Protein AF-A0A1S9RZU8-F1 (afdb_monomer)

Mean predicted aligned error: 6.25 Å

Solvent-accessible surface area (backbone atoms only — not comparable to full-atom values): 5320 Å² total; per-residue (Å²): 121,48,61,43,61,80,78,48,71,57,61,61,90,96,45,73,63,87,79,88,82,87,80,94,71,89,51,57,92,50,75,49,77,45,54,34,29,51,93,91,35,83,42,81,46,73,49,71,28,76,93,72,48,54,72,67,61,55,50,50,54,51,50,51,51,50,51,52,50,29,58,76,70,66,55,75,90,68,95,75,134

pLDDT: mean 85.95, std 11.9, range [41.19, 97.62]

Structure (mmCIF, N/CA/C/O backbone):
data_AF-A0A1S9RZU8-F1
#
_entry.id   AF-A0A1S9RZU8-F1
#
loop_
_atom_site.group_PDB
_atom_site.id
_atom_site.type_symbol
_atom_site.label_atom_id
_atom_site.label_alt_id
_atom_site.label_comp_id
_atom_site.label_asym_id
_atom_site.label_entity_id
_atom_site.label_seq_id
_atom_site.pdbx_PDB_ins_co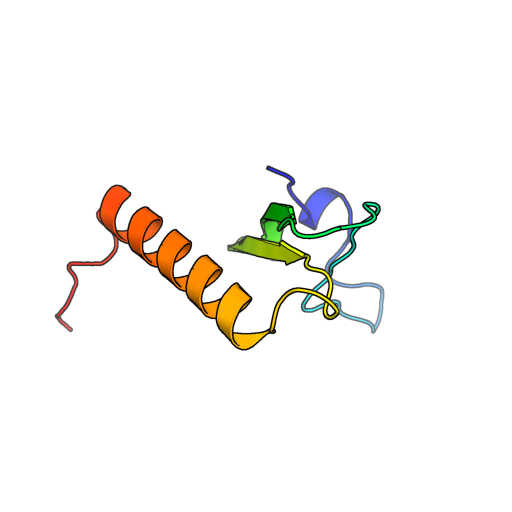de
_atom_site.Cartn_x
_atom_site.Cartn_y
_atom_site.Cartn_z
_atom_site.occupancy
_atom_site.B_iso_or_equiv
_atom_site.auth_seq_id
_atom_site.auth_comp_id
_atom_site.auth_asym_id
_atom_site.auth_atom_id
_atom_site.pdbx_PDB_model_num
ATOM 1 N N . MET A 1 1 ? -11.153 6.514 -2.017 1.00 59.59 1 MET A N 1
ATOM 2 C CA . MET A 1 1 ? -11.338 5.644 -0.839 1.00 59.59 1 MET A CA 1
ATOM 3 C C . MET A 1 1 ? -12.234 4.476 -1.191 1.00 59.59 1 MET A C 1
ATOM 5 O O . MET A 1 1 ? -13.430 4.669 -1.396 1.00 59.59 1 MET A O 1
ATOM 9 N N . GLY A 1 2 ? -11.649 3.286 -1.308 1.00 74.31 2 GLY A N 1
ATOM 10 C CA . GLY A 1 2 ? -12.395 2.038 -1.471 1.00 74.31 2 GLY A CA 1
ATOM 11 C C . GLY A 1 2 ? -12.580 1.339 -0.125 1.00 74.31 2 GLY A C 1
ATOM 12 O O . GLY A 1 2 ? -11.673 1.342 0.694 1.00 74.31 2 GLY A O 1
ATOM 13 N N . VAL A 1 3 ? -13.743 0.735 0.115 1.00 83.12 3 VAL A N 1
ATOM 14 C CA . VAL A 1 3 ? -13.927 -0.197 1.242 1.00 83.12 3 VAL A CA 1
ATOM 15 C C . VAL A 1 3 ? -13.704 -1.596 0.686 1.00 83.12 3 VAL A C 1
ATOM 17 O O . VAL A 1 3 ? -14.639 -2.191 0.140 1.00 83.12 3 VAL A O 1
ATOM 20 N N . LEU A 1 4 ? -12.469 -2.097 0.745 1.00 85.75 4 LEU A N 1
ATOM 21 C CA . LEU A 1 4 ? -12.099 -3.338 0.062 1.00 85.75 4 LEU A CA 1
ATOM 22 C C . LEU A 1 4 ? -12.840 -4.546 0.647 1.00 85.75 4 LEU A C 1
ATOM 24 O O . LEU A 1 4 ? -13.205 -5.451 -0.105 1.00 85.75 4 LEU A O 1
ATOM 28 N N . ASP A 1 5 ? -13.203 -4.491 1.934 1.00 84.00 5 ASP A N 1
ATOM 29 C CA . ASP A 1 5 ? -14.055 -5.473 2.621 1.00 84.00 5 ASP A CA 1
ATOM 30 C C . ASP A 1 5 ? -15.409 -5.716 1.909 1.00 84.00 5 ASP A C 1
ATOM 32 O O . ASP A 1 5 ? -16.028 -6.771 2.072 1.00 84.00 5 ASP A O 1
ATOM 36 N N . LYS A 1 6 ? -15.906 -4.737 1.131 1.00 84.94 6 LYS A N 1
ATOM 37 C CA . LYS A 1 6 ? -17.162 -4.847 0.360 1.00 84.94 6 LYS A CA 1
ATOM 38 C C . LYS A 1 6 ? -16.969 -5.426 -1.041 1.00 84.94 6 LYS A C 1
ATOM 40 O O . LYS A 1 6 ? -17.951 -5.838 -1.655 1.00 84.94 6 LYS A O 1
ATOM 45 N N . VAL A 1 7 ? -15.739 -5.436 -1.546 1.00 86.56 7 VAL A N 1
ATOM 46 C CA . VAL A 1 7 ? -15.393 -5.919 -2.890 1.00 86.56 7 VAL A CA 1
ATOM 47 C C . VAL A 1 7 ? -14.879 -7.356 -2.816 1.00 86.56 7 VAL A C 1
ATOM 49 O O . VAL A 1 7 ? -15.297 -8.206 -3.601 1.00 86.56 7 VAL A O 1
ATOM 52 N N . ILE A 1 8 ? -14.017 -7.645 -1.838 1.00 87.44 8 ILE A N 1
ATOM 53 C CA . ILE A 1 8 ? -13.382 -8.950 -1.635 1.00 87.44 8 ILE A CA 1
ATOM 54 C C . ILE A 1 8 ? -13.617 -9.391 -0.187 1.00 87.44 8 ILE A C 1
ATOM 56 O O . ILE A 1 8 ? -13.448 -8.612 0.748 1.00 87.44 8 ILE A O 1
ATOM 60 N N . ARG A 1 9 ? -13.999 -10.657 0.028 1.00 87.81 9 ARG A N 1
ATOM 61 C CA . ARG A 1 9 ? -14.165 -11.208 1.384 1.00 87.81 9 ARG A CA 1
ATOM 62 C C . ARG A 1 9 ? -12.815 -11.633 1.959 1.00 87.81 9 ARG A C 1
ATOM 64 O O . ARG A 1 9 ? -11.991 -12.211 1.261 1.00 87.81 9 ARG A O 1
ATOM 71 N N . HIS A 1 10 ? -12.638 -11.486 3.270 1.00 90.00 10 HIS A N 1
ATOM 72 C CA . HIS A 1 10 ? -11.415 -11.937 3.951 1.00 90.00 10 HIS A CA 1
ATOM 73 C C . HIS A 1 10 ? -11.226 -13.461 3.947 1.00 90.00 10 HIS A C 1
ATOM 75 O O . HIS A 1 10 ? -10.105 -13.937 4.110 1.00 90.00 10 HIS A O 1
ATOM 81 N N . LYS A 1 11 ? -12.316 -14.232 3.824 1.00 91.94 11 LYS A N 1
ATOM 82 C CA . LYS A 1 11 ? -12.316 -15.693 3.939 1.00 91.94 11 LYS A CA 1
ATOM 83 C C . LYS A 1 11 ? -13.258 -16.337 2.924 1.00 91.94 11 LYS A C 1
ATOM 85 O O . LYS A 1 11 ? -14.418 -15.937 2.806 1.00 91.94 11 LYS A O 1
ATOM 90 N N . TYR A 1 12 ? -12.771 -17.382 2.263 1.00 90.88 12 TYR A N 1
ATOM 91 C CA . TYR A 1 12 ? -13.516 -18.232 1.337 1.00 90.88 12 TYR A CA 1
ATOM 92 C C . TYR A 1 12 ? -13.329 -19.695 1.751 1.00 90.88 12 TYR A C 1
ATOM 94 O O . TYR A 1 12 ? -12.331 -20.330 1.415 1.00 90.88 12 TYR A O 1
ATOM 102 N N . GLY A 1 13 ? -14.273 -20.237 2.527 1.00 92.38 13 GLY A N 1
ATOM 103 C CA . GLY A 1 13 ? -14.152 -21.590 3.076 1.00 92.38 13 GLY A CA 1
ATOM 104 C C . GLY A 1 13 ? -12.909 -21.719 3.962 1.00 92.38 13 GLY A C 1
ATOM 105 O O . GLY A 1 13 ? -12.818 -21.046 4.988 1.00 92.38 13 GLY A O 1
ATOM 106 N N . SER A 1 14 ? -11.955 -22.559 3.563 1.00 95.31 14 SER A N 1
ATOM 107 C CA . SER A 1 14 ? -10.689 -22.773 4.285 1.00 95.31 14 SER A CA 1
ATOM 108 C C . SER A 1 14 ? -9.591 -21.759 3.944 1.00 95.31 14 SER A C 1
ATOM 110 O O . SER A 1 14 ? -8.549 -21.775 4.590 1.00 95.31 14 SER A O 1
ATOM 112 N N . PHE A 1 15 ? -9.804 -20.885 2.958 1.00 92.25 15 PHE A N 1
ATOM 113 C CA . PHE A 1 15 ? -8.809 -19.909 2.508 1.00 92.25 15 PHE A CA 1
ATOM 114 C C . PHE A 1 15 ? -9.044 -18.538 3.139 1.00 92.25 15 PHE A C 1
ATOM 116 O O . PHE A 1 15 ? -10.190 -18.094 3.245 1.00 92.25 15 PHE A O 1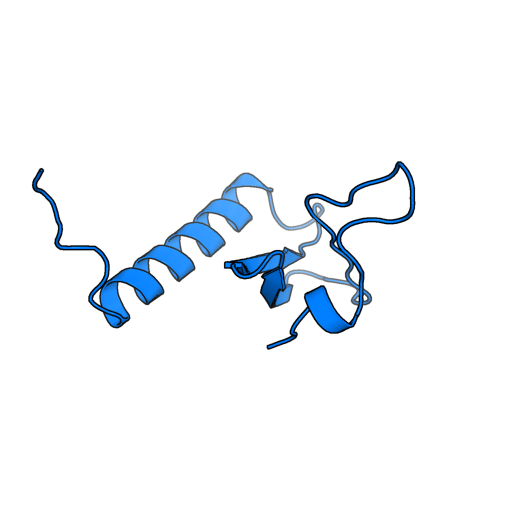
ATOM 123 N N . SER A 1 16 ? -7.964 -17.848 3.504 1.00 91.62 16 SER A N 1
ATOM 124 C CA . SER A 1 16 ? -7.971 -16.453 3.952 1.00 91.62 16 SER A CA 1
ATOM 125 C C . SER A 1 16 ? -7.090 -15.582 3.064 1.00 91.62 16 SER A C 1
ATOM 127 O O . SER A 1 16 ? -6.070 -16.041 2.558 1.00 91.62 16 SER A O 1
ATOM 129 N N . PHE A 1 17 ? -7.486 -14.321 2.903 1.00 88.88 17 PHE A N 1
ATOM 130 C CA . PHE A 1 17 ? -6.689 -13.292 2.241 1.00 88.88 17 PHE A CA 1
ATOM 131 C C . PHE A 1 17 ? -6.107 -12.342 3.284 1.00 88.88 17 PHE A C 1
ATOM 133 O O . PHE A 1 17 ? -6.821 -11.880 4.181 1.00 88.88 17 PHE A O 1
ATOM 140 N N . ASP A 1 18 ? -4.817 -12.040 3.157 1.00 85.06 18 ASP A N 1
ATOM 141 C CA . ASP A 1 18 ? -4.107 -11.190 4.112 1.00 85.06 18 ASP A CA 1
ATOM 142 C C . ASP A 1 18 ? -3.780 -9.814 3.561 1.00 85.06 18 ASP A C 1
ATOM 144 O O . ASP A 1 18 ? -4.136 -8.838 4.213 1.00 85.06 18 ASP A O 1
ATOM 148 N N . ASN A 1 19 ? -3.210 -9.733 2.360 1.00 81.75 19 ASN A N 1
ATOM 149 C CA . ASN A 1 19 ? -2.845 -8.466 1.734 1.00 81.75 19 ASN A CA 1
ATOM 150 C C . ASN A 1 19 ? -3.250 -8.453 0.250 1.00 81.75 19 ASN A C 1
ATOM 152 O O . ASN A 1 19 ? -2.411 -8.707 -0.618 1.00 81.75 19 ASN A O 1
ATOM 156 N N . PRO A 1 20 ? -4.547 -8.284 -0.059 1.00 83.19 20 PRO A N 1
ATOM 157 C CA . PRO A 1 20 ? -4.992 -8.145 -1.440 1.00 83.19 20 PRO A CA 1
ATOM 158 C C . PRO A 1 20 ? -4.414 -6.863 -2.048 1.00 83.19 20 PRO A C 1
ATOM 160 O O . PRO A 1 20 ? -4.514 -5.791 -1.464 1.00 83.19 20 PRO A O 1
ATOM 163 N N . TRP A 1 21 ? -3.851 -6.974 -3.244 1.00 81.12 21 TRP A N 1
ATOM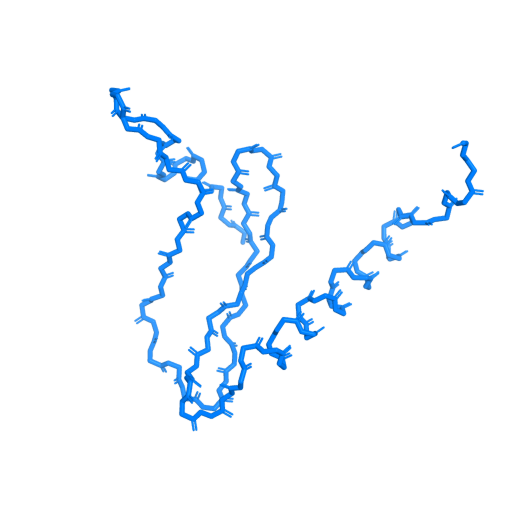 164 C CA . TRP A 1 21 ? -3.406 -5.831 -4.028 1.00 81.12 21 TRP A CA 1
ATOM 165 C C . TRP A 1 21 ? -3.709 -6.085 -5.502 1.00 81.12 21 TRP A C 1
ATOM 167 O O . TRP A 1 21 ? -3.837 -7.232 -5.941 1.00 81.12 21 TRP A O 1
ATOM 177 N N . GLY A 1 22 ? -3.846 -5.010 -6.265 1.00 76.38 22 GLY A N 1
ATOM 178 C CA . GLY A 1 22 ? -4.010 -5.075 -7.707 1.00 76.38 22 GLY A CA 1
ATOM 179 C C . GLY A 1 22 ? -3.935 -3.680 -8.304 1.00 76.38 22 GLY A C 1
ATOM 180 O O . GLY A 1 22 ? -4.498 -2.740 -7.751 1.00 76.38 22 GLY A O 1
ATOM 181 N N . THR A 1 23 ? -3.248 -3.557 -9.434 1.00 78.38 23 THR A N 1
ATOM 182 C CA . THR A 1 23 ? -3.218 -2.337 -10.242 1.00 78.38 23 THR A CA 1
ATOM 183 C C . THR A 1 23 ? -3.589 -2.692 -11.677 1.00 78.38 23 THR A C 1
ATOM 185 O O . THR A 1 23 ? -3.188 -3.741 -12.180 1.00 78.38 23 THR A O 1
ATOM 188 N N . GLY A 1 24 ? -4.410 -1.854 -12.308 1.00 77.62 24 GLY A N 1
ATOM 189 C CA . GLY A 1 24 ? -4.739 -1.956 -13.733 1.00 77.62 24 GLY A CA 1
ATOM 190 C C . GLY A 1 24 ? -3.950 -0.978 -14.604 1.00 77.62 24 GLY A C 1
ATOM 191 O O . GLY A 1 24 ? -4.113 -0.995 -15.818 1.00 77.62 24 GLY A O 1
ATOM 192 N N . GLU A 1 25 ? -3.131 -0.125 -13.986 1.00 77.31 25 GLU A N 1
ATOM 193 C CA . GLU A 1 25 ? -2.419 0.964 -14.652 1.00 77.31 25 GLU A CA 1
ATOM 194 C C . GLU A 1 25 ? -1.006 0.532 -15.053 1.00 77.31 25 GLU A C 1
ATOM 196 O O . GLU A 1 25 ? -0.290 -0.100 -14.271 1.00 77.31 25 GLU A O 1
ATOM 201 N N . GLU A 1 26 ? -0.580 0.929 -16.253 1.00 81.19 26 GLU A N 1
ATOM 202 C CA . GLU A 1 26 ? 0.828 0.878 -16.644 1.00 81.19 26 GLU A CA 1
ATOM 203 C C . GLU A 1 26 ? 1.538 2.083 -16.024 1.00 81.19 26 GLU A C 1
ATOM 205 O O . GLU A 1 26 ? 1.500 3.205 -16.536 1.00 81.19 26 GLU A O 1
ATOM 210 N N . LEU A 1 27 ? 2.142 1.862 -14.859 1.00 84.94 27 LEU A N 1
ATOM 211 C CA . LEU A 1 27 ? 2.882 2.904 -14.166 1.00 84.94 27 LEU A CA 1
ATOM 212 C C . LEU A 1 27 ? 4.219 3.109 -14.872 1.00 84.94 27 LEU A C 1
ATOM 214 O O . LEU A 1 27 ? 5.043 2.200 -14.929 1.00 84.94 27 LEU A O 1
ATOM 218 N N . GLY A 1 28 ? 4.395 4.301 -15.441 1.00 89.56 28 GLY A N 1
ATOM 219 C CA . GLY A 1 28 ? 5.686 4.807 -15.897 1.00 89.56 28 GLY A CA 1
ATOM 220 C C . GLY A 1 28 ? 6.536 5.261 -14.708 1.00 89.56 28 GLY A C 1
ATOM 221 O O . GLY A 1 28 ? 6.593 4.618 -13.668 1.00 89.56 28 GLY A O 1
ATOM 222 N N . ILE A 1 29 ? 7.114 6.455 -14.810 1.00 92.69 29 ILE A N 1
ATOM 223 C CA . ILE A 1 29 ? 7.909 7.068 -13.732 1.00 92.69 29 ILE A CA 1
ATOM 224 C C . ILE A 1 29 ? 7.089 7.532 -12.510 1.00 92.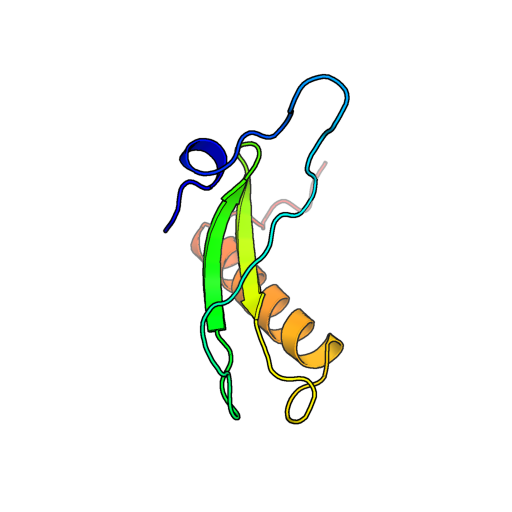69 29 ILE A C 1
ATOM 226 O O . ILE A 1 29 ? 7.646 8.137 -11.602 1.00 92.69 29 ILE A O 1
ATOM 230 N N . GLY A 1 30 ? 5.772 7.324 -12.487 1.00 91.38 30 GLY A N 1
ATOM 231 C CA . GLY A 1 30 ? 4.891 7.797 -11.415 1.00 91.38 30 GLY A CA 1
ATOM 232 C C . GLY A 1 30 ? 4.566 6.722 -10.378 1.00 91.38 30 GLY A C 1
ATOM 233 O O . GLY A 1 30 ? 4.677 5.529 -10.655 1.00 91.38 30 GLY A O 1
ATOM 234 N N . LEU A 1 31 ? 4.087 7.160 -9.212 1.00 91.62 31 LEU A N 1
ATOM 235 C CA . LEU A 1 31 ? 3.535 6.291 -8.171 1.00 91.62 31 LEU A CA 1
ATOM 236 C C . LEU A 1 31 ? 2.006 6.324 -8.203 1.00 91.62 31 LEU A C 1
ATOM 238 O O . LEU A 1 31 ? 1.392 7.393 -8.255 1.00 91.62 31 LEU A O 1
ATOM 242 N N . GLY A 1 32 ? 1.384 5.150 -8.138 1.00 91.44 32 GLY A N 1
ATOM 243 C CA . GLY A 1 32 ? -0.048 5.024 -7.894 1.00 91.44 32 GLY A CA 1
ATOM 244 C C . GLY A 1 32 ? -0.298 4.870 -6.401 1.00 91.44 32 GLY A C 1
ATOM 245 O O . GLY A 1 32 ? 0.018 3.819 -5.856 1.00 91.44 32 GLY A O 1
ATOM 246 N N . LEU A 1 33 ? -0.864 5.884 -5.744 1.00 89.94 33 LEU A N 1
ATOM 247 C CA . LEU A 1 33 ? -1.220 5.822 -4.323 1.00 89.94 33 LEU A CA 1
ATOM 248 C C . LEU A 1 33 ? -2.695 5.466 -4.137 1.00 89.94 33 LEU A C 1
ATOM 250 O O . LEU A 1 33 ? -3.578 6.059 -4.765 1.00 89.94 33 LEU A O 1
ATOM 254 N N . PHE A 1 34 ? -2.968 4.533 -3.229 1.00 87.94 34 PHE A N 1
ATOM 255 C CA . PHE A 1 34 ? -4.310 4.035 -2.952 1.00 87.94 34 PHE A CA 1
ATOM 256 C C . PHE A 1 34 ? -4.589 4.067 -1.453 1.00 87.94 34 PHE A C 1
ATOM 258 O O . PHE A 1 34 ? -3.855 3.488 -0.657 1.00 87.94 34 PHE A O 1
ATOM 265 N N . LEU A 1 35 ? -5.683 4.735 -1.086 1.00 88.19 35 LEU A N 1
ATOM 266 C CA . LEU A 1 35 ? -6.21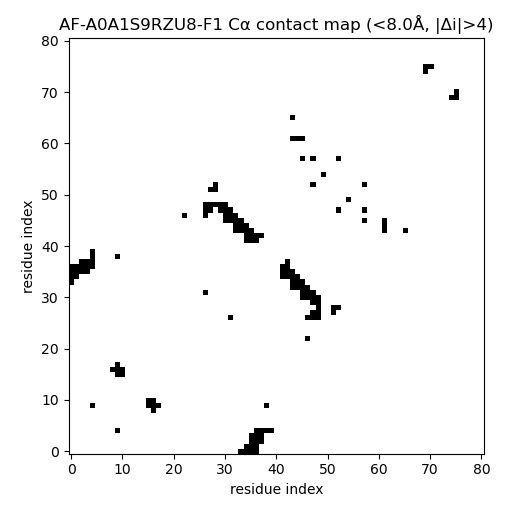6 4.741 0.272 1.00 88.19 35 LEU A CA 1
ATOM 267 C C . LEU A 1 35 ? -7.501 3.912 0.316 1.00 88.19 35 LEU A C 1
ATOM 269 O O . LE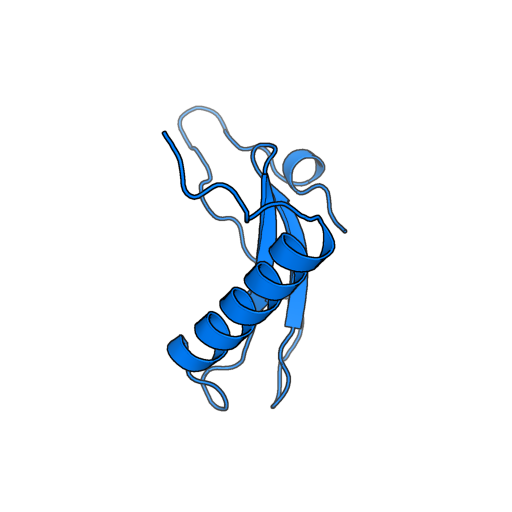U A 1 35 ? -8.503 4.251 -0.341 1.00 88.19 35 LEU A O 1
ATOM 273 N N . ASP A 1 36 ? -7.480 2.847 1.104 1.00 88.44 36 ASP A N 1
ATOM 274 C CA . ASP A 1 36 ? -8.582 1.903 1.250 1.00 88.44 36 ASP A CA 1
ATOM 275 C C . ASP A 1 36 ? -8.769 1.433 2.698 1.00 88.44 36 ASP A C 1
ATOM 277 O O . ASP A 1 36 ? -8.067 1.864 3.612 1.00 88.44 36 ASP A O 1
ATOM 281 N N . THR A 1 37 ? -9.778 0.591 2.924 1.00 89.94 37 THR A N 1
ATOM 282 C CA . THR A 1 37 ? -9.903 -0.171 4.167 1.00 89.94 37 THR A CA 1
ATOM 283 C C . THR A 1 37 ? -9.825 -1.663 3.898 1.00 89.94 37 THR A C 1
ATOM 285 O O . THR A 1 37 ? -10.484 -2.149 2.977 1.00 89.94 37 THR A O 1
ATOM 288 N N . TRP A 1 38 ? -9.121 -2.391 4.764 1.00 89.75 38 TRP A N 1
ATOM 289 C CA . TRP A 1 38 ? -9.070 -3.850 4.758 1.00 89.75 38 TRP A CA 1
ATOM 290 C C . TRP A 1 38 ? -9.076 -4.400 6.182 1.00 89.75 38 TRP A C 1
ATOM 292 O O . TRP A 1 38 ? -8.332 -3.927 7.045 1.00 89.75 38 TRP A O 1
ATOM 302 N N . LYS A 1 39 ? -9.927 -5.396 6.464 1.00 89.75 39 LYS A N 1
ATOM 303 C CA . LYS A 1 39 ? -10.106 -5.956 7.819 1.00 89.75 39 LYS A CA 1
ATOM 304 C C . LYS A 1 39 ? -10.374 -4.869 8.870 1.00 89.75 39 LYS A C 1
ATOM 306 O O . LYS A 1 39 ? -9.897 -4.954 10.002 1.00 89.75 39 LYS A O 1
ATOM 311 N N . GLY A 1 40 ? -11.136 -3.843 8.485 1.00 87.62 40 GLY A N 1
ATOM 312 C CA . GLY A 1 40 ? -11.467 -2.699 9.341 1.00 87.62 40 GLY A CA 1
ATOM 313 C C . GLY A 1 40 ? -10.304 -1.747 9.651 1.00 87.62 40 GLY A C 1
ATOM 314 O O . GLY A 1 40 ? -10.438 -0.926 10.555 1.00 87.62 40 GLY A O 1
ATOM 315 N N . ARG A 1 41 ? -9.175 -1.841 8.938 1.00 87.81 41 ARG A N 1
ATOM 316 C CA . ARG A 1 41 ? -8.034 -0.924 9.072 1.00 87.81 41 ARG A CA 1
ATOM 317 C C . ARG A 1 41 ? -7.928 -0.041 7.840 1.00 87.81 41 ARG A C 1
ATOM 319 O O . ARG A 1 41 ? -8.014 -0.555 6.729 1.00 87.81 41 ARG A O 1
ATOM 326 N N . LEU A 1 42 ? -7.728 1.260 8.044 1.00 87.06 42 LEU A N 1
ATOM 327 C CA . LEU A 1 42 ? -7.324 2.160 6.967 1.00 87.06 42 LEU A CA 1
ATOM 328 C C . LEU A 1 42 ? -5.929 1.735 6.490 1.00 87.06 42 LEU A C 1
ATOM 330 O O . LEU A 1 42 ? -5.047 1.503 7.318 1.00 87.06 42 LEU A O 1
ATOM 334 N N . THR A 1 43 ? -5.764 1.574 5.184 1.00 87.00 43 THR A N 1
ATOM 335 C CA . THR A 1 43 ? -4.529 1.099 4.558 1.00 87.00 43 THR A CA 1
ATOM 336 C C . THR A 1 43 ? -4.153 2.057 3.439 1.00 87.00 43 THR A C 1
ATOM 338 O O . THR A 1 43 ? -4.945 2.305 2.529 1.00 87.00 43 THR A O 1
ATOM 341 N N . LEU A 1 44 ? -2.939 2.597 3.524 1.00 89.69 44 LEU A N 1
ATOM 342 C CA . LEU A 1 44 ? -2.300 3.331 2.443 1.00 89.69 44 LEU A CA 1
ATOM 343 C C . LEU A 1 44 ? -1.332 2.383 1.734 1.00 89.69 44 LEU A C 1
ATOM 345 O O . LEU A 1 44 ? -0.490 1.750 2.374 1.00 89.69 44 LEU A O 1
ATOM 349 N N . SER A 1 45 ? -1.468 2.267 0.420 1.00 90.06 45 SER A N 1
ATOM 350 C CA . SER A 1 45 ? -0.614 1.425 -0.412 1.00 90.06 45 SER A CA 1
ATOM 351 C C . SER A 1 45 ? -0.137 2.175 -1.649 1.00 90.06 45 SER A C 1
ATOM 353 O O . SER A 1 45 ? -0.743 3.161 -2.074 1.00 90.06 45 SER A O 1
ATOM 355 N N . ALA A 1 46 ? 0.963 1.694 -2.222 1.00 92.69 46 ALA A N 1
ATOM 356 C CA . ALA A 1 46 ? 1.507 2.191 -3.471 1.00 92.69 46 ALA A CA 1
ATOM 357 C C . ALA A 1 46 ? 1.669 1.046 -4.469 1.00 92.69 46 ALA A C 1
ATOM 359 O O . ALA A 1 46 ? 2.072 -0.062 -4.108 1.00 92.69 46 ALA A O 1
ATOM 360 N N . ALA A 1 47 ? 1.397 1.342 -5.731 1.00 92.69 47 ALA A N 1
ATOM 361 C CA . ALA A 1 47 ? 1.928 0.596 -6.855 1.00 92.69 47 ALA A CA 1
ATOM 362 C C . ALA A 1 47 ? 2.987 1.462 -7.542 1.00 92.69 47 ALA A C 1
ATOM 364 O O . ALA A 1 47 ? 2.846 2.685 -7.629 1.00 92.69 47 ALA A O 1
ATOM 365 N N . TYR A 1 48 ? 4.037 0.815 -8.027 1.00 93.69 48 TYR A N 1
ATOM 366 C CA . TYR A 1 48 ? 5.139 1.441 -8.744 1.00 93.69 48 TYR A CA 1
ATOM 367 C C . TYR A 1 48 ? 5.650 0.481 -9.813 1.00 93.69 48 TYR A C 1
ATOM 369 O O . TYR A 1 48 ? 5.273 -0.694 -9.838 1.00 93.69 48 TYR A O 1
ATOM 377 N N . ASN A 1 49 ? 6.501 0.990 -10.693 1.00 93.4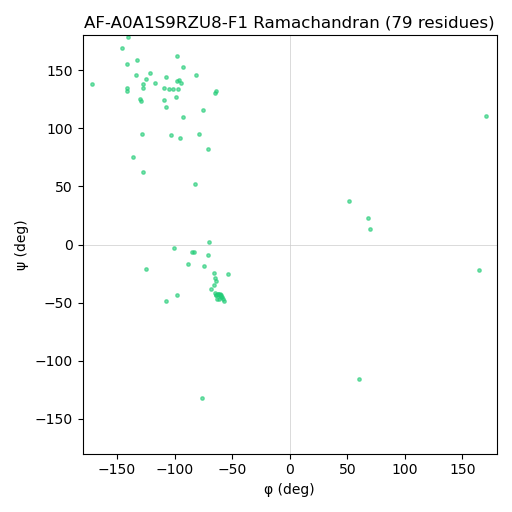4 49 ASN A N 1
ATOM 378 C CA . ASN A 1 49 ? 7.214 0.173 -11.656 1.00 93.44 49 ASN A CA 1
ATOM 379 C C . ASN A 1 49 ? 8.694 0.102 -11.273 1.00 93.44 49 ASN A C 1
ATOM 381 O O . ASN A 1 49 ? 9.359 1.122 -11.086 1.00 93.44 49 ASN A O 1
ATOM 385 N N . ASP A 1 50 ? 9.166 -1.131 -11.132 1.00 93.81 50 ASP A N 1
ATOM 386 C CA . ASP A 1 50 ? 10.491 -1.501 -10.642 1.00 93.81 50 ASP A CA 1
ATOM 387 C C . ASP A 1 50 ? 11.625 -1.168 -11.623 1.00 93.81 50 ASP A C 1
ATOM 389 O O . ASP A 1 50 ? 12.793 -1.218 -11.256 1.00 93.81 50 ASP A O 1
ATOM 393 N N . ALA A 1 51 ? 11.307 -0.758 -12.853 1.00 95.31 51 ALA A N 1
ATOM 394 C CA . ALA A 1 51 ? 12.279 -0.172 -13.770 1.00 95.31 51 ALA A CA 1
ATOM 395 C C . ALA A 1 51 ? 12.670 1.272 -13.401 1.00 95.31 51 ALA A C 1
ATOM 397 O O . ALA A 1 51 ? 13.685 1.762 -13.905 1.00 95.31 51 ALA A O 1
ATOM 398 N N . TRP A 1 52 ? 11.869 1.965 -12.580 1.00 95.38 52 TRP A N 1
ATOM 399 C CA . TRP A 1 52 ? 12.080 3.381 -12.240 1.00 95.38 52 TRP A CA 1
ATOM 400 C C . TRP A 1 52 ? 12.162 3.681 -10.747 1.00 95.38 52 TRP A C 1
ATOM 402 O O . TRP A 1 52 ? 12.723 4.719 -10.409 1.00 95.38 52 TRP A O 1
ATOM 412 N N . HIS A 1 53 ? 11.631 2.812 -9.886 1.00 96.31 53 HIS A N 1
ATOM 413 C CA . HIS A 1 53 ? 11.606 3.019 -8.437 1.00 96.31 53 HIS A CA 1
ATOM 414 C C . HIS A 1 53 ? 12.054 1.766 -7.700 1.00 96.31 53 HIS A C 1
ATOM 416 O O . HIS A 1 53 ? 11.731 0.648 -8.110 1.00 96.31 53 HIS A O 1
ATOM 422 N N . GLU A 1 54 ? 12.729 1.961 -6.574 1.00 97.06 54 GLU A N 1
ATOM 423 C CA . GLU A 1 54 ? 13.076 0.872 -5.663 1.00 97.06 54 GLU A CA 1
ATOM 424 C C . GLU A 1 54 ? 12.009 0.706 -4.580 1.00 97.06 54 GLU A C 1
ATOM 426 O O . GLU A 1 54 ? 11.311 1.644 -4.189 1.00 97.06 54 GLU A O 1
ATOM 431 N N . LYS A 1 55 ? 11.883 -0.512 -4.053 1.00 95.69 55 LYS A N 1
ATOM 432 C CA . LYS A 1 55 ? 10.872 -0.813 -3.034 1.00 95.69 55 LYS A CA 1
ATOM 433 C C . LYS A 1 55 ? 11.052 0.046 -1.784 1.00 95.69 55 LYS A C 1
ATOM 435 O O . LYS A 1 55 ? 10.069 0.500 -1.203 1.00 95.69 55 LYS A O 1
ATOM 440 N N . GLU A 1 56 ? 12.293 0.198 -1.341 1.00 97.62 56 GLU A N 1
ATOM 441 C CA . GLU A 1 56 ? 12.651 0.917 -0.122 1.00 97.62 56 GLU A CA 1
ATOM 442 C C . GLU A 1 56 ? 12.294 2.401 -0.237 1.00 97.62 56 GLU A C 1
ATOM 444 O O . GLU A 1 56 ? 11.664 2.933 0.669 1.00 97.62 56 GLU A O 1
ATOM 449 N N . GLU A 1 57 ? 12.583 3.020 -1.383 1.00 96.44 57 GLU A N 1
ATOM 450 C CA . GLU A 1 57 ? 12.197 4.402 -1.694 1.00 96.44 57 GLU A CA 1
ATOM 451 C C . GLU A 1 57 ? 10.677 4.592 -1.598 1.00 96.44 57 GLU A C 1
ATOM 453 O O . GLU A 1 57 ? 10.192 5.475 -0.893 1.00 96.44 57 GLU A O 1
ATOM 458 N N . VAL A 1 58 ? 9.906 3.702 -2.228 1.00 96.19 58 VAL A N 1
ATOM 459 C CA . VAL A 1 58 ? 8.437 3.781 -2.204 1.00 96.19 58 VAL A CA 1
ATOM 460 C C . VAL A 1 58 ? 7.874 3.555 -0.796 1.00 96.19 58 VAL A C 1
ATOM 462 O O . VAL A 1 58 ? 6.864 4.151 -0.417 1.00 96.19 58 VAL A O 1
ATOM 465 N N . LEU A 1 59 ? 8.502 2.687 0.000 1.00 96.06 59 LEU A N 1
ATOM 466 C CA . LEU A 1 59 ? 8.111 2.476 1.394 1.00 96.06 59 LEU A CA 1
ATOM 467 C C . LEU A 1 59 ? 8.421 3.692 2.268 1.00 96.06 59 LEU A C 1
ATOM 469 O O . LEU A 1 59 ? 7.610 4.014 3.138 1.00 96.06 59 LEU A O 1
ATOM 473 N N . ASP A 1 60 ? 9.547 4.363 2.041 1.00 96.69 60 ASP A N 1
ATOM 474 C CA . ASP A 1 60 ? 9.905 5.590 2.751 1.00 96.69 60 ASP A CA 1
ATOM 475 C C . ASP A 1 60 ? 8.882 6.702 2.465 1.00 96.69 60 ASP A C 1
ATOM 477 O O . ASP A 1 60 ? 8.382 7.328 3.405 1.00 96.69 60 ASP A O 1
ATOM 481 N N . ASP A 1 61 ? 8.456 6.857 1.207 1.00 94.69 61 ASP A N 1
ATOM 482 C CA . ASP A 1 61 ? 7.393 7.796 0.818 1.00 94.69 61 ASP A CA 1
ATOM 483 C C . ASP A 1 61 ? 6.050 7.487 1.506 1.00 94.69 61 ASP A C 1
ATOM 485 O O . ASP A 1 61 ? 5.365 8.388 2.009 1.00 94.69 61 ASP A O 1
ATOM 489 N N . LEU A 1 62 ? 5.663 6.207 1.566 1.00 94.62 62 LEU A N 1
ATOM 490 C CA . LEU A 1 62 ? 4.442 5.770 2.253 1.00 94.62 62 LEU A CA 1
ATOM 491 C C . LEU A 1 62 ? 4.505 6.013 3.765 1.00 94.62 62 LEU A C 1
ATOM 493 O O . LEU A 1 62 ? 3.515 6.441 4.366 1.00 94.62 62 LEU A O 1
ATOM 497 N N . ASN A 1 63 ? 5.652 5.740 4.387 1.00 94.00 63 ASN A N 1
ATOM 498 C CA . ASN A 1 63 ? 5.859 5.977 5.813 1.00 94.00 63 ASN A CA 1
ATOM 499 C C . ASN A 1 63 ? 5.783 7.468 6.135 1.00 94.00 63 ASN A C 1
ATOM 501 O O . ASN A 1 63 ? 5.083 7.847 7.073 1.00 94.00 63 ASN A O 1
ATOM 505 N N . TRP A 1 64 ? 6.410 8.309 5.316 1.00 94.38 64 TRP A N 1
ATOM 506 C CA . TRP A 1 64 ? 6.345 9.757 5.471 1.00 94.38 64 TRP A CA 1
ATOM 507 C C . TRP A 1 64 ? 4.908 10.288 5.363 1.00 94.38 64 TRP A C 1
ATOM 509 O O . TRP A 1 64 ? 4.475 11.098 6.186 1.00 94.38 64 TRP A O 1
ATOM 519 N N . CYS A 1 65 ? 4.127 9.779 4.404 1.00 92.69 65 CYS A N 1
ATOM 520 C CA . CYS A 1 65 ? 2.707 10.122 4.287 1.00 92.69 65 CYS A CA 1
ATOM 521 C C . CYS A 1 65 ? 1.914 9.733 5.547 1.00 92.69 65 CYS A C 1
ATOM 523 O O . CYS A 1 65 ? 1.134 10.544 6.052 1.00 92.69 65 CYS A O 1
ATOM 525 N N . ASN A 1 66 ? 2.138 8.525 6.077 1.00 90.31 66 ASN A N 1
ATOM 526 C CA . ASN A 1 66 ? 1.498 8.076 7.316 1.00 90.31 66 ASN A CA 1
ATOM 527 C C . ASN A 1 66 ? 1.886 8.964 8.507 1.00 90.31 66 ASN A C 1
ATOM 529 O O . ASN A 1 66 ? 1.018 9.337 9.291 1.00 90.31 66 ASN A O 1
ATOM 533 N N . GLU A 1 67 ? 3.163 9.330 8.651 1.00 91.19 67 GLU A N 1
ATOM 534 C CA . GLU A 1 67 ? 3.626 10.222 9.724 1.00 91.19 67 GLU A CA 1
ATOM 535 C C . GLU A 1 67 ? 2.923 11.583 9.684 1.00 91.19 67 GLU A C 1
ATOM 537 O O . GLU A 1 67 ? 2.453 12.061 10.720 1.00 91.19 67 GLU A O 1
ATOM 542 N N . ILE A 1 68 ? 2.796 12.186 8.498 1.00 91.31 68 ILE A N 1
ATOM 543 C CA . ILE A 1 68 ? 2.066 13.449 8.315 1.00 91.31 68 ILE A CA 1
ATOM 544 C C . ILE A 1 68 ? 0.592 13.290 8.690 1.00 91.31 68 ILE A C 1
ATOM 546 O O . ILE A 1 68 ? 0.033 14.166 9.352 1.00 91.31 68 ILE A O 1
ATOM 550 N N . GLU A 1 69 ? -0.047 12.191 8.285 1.00 87.06 69 GLU A N 1
ATOM 551 C CA . GLU A 1 69 ? -1.446 11.925 8.625 1.00 87.06 69 GLU A CA 1
ATOM 552 C C . GLU A 1 69 ? -1.630 11.779 10.142 1.00 87.06 69 GLU A C 1
ATOM 554 O O . GLU A 1 69 ? -2.493 12.438 10.727 1.00 87.06 69 GLU A O 1
ATOM 559 N N . PHE A 1 70 ? -0.772 11.001 10.805 1.00 86.88 70 PHE A N 1
ATOM 560 C CA . PHE A 1 70 ? -0.770 10.843 12.260 1.00 86.88 70 PHE A CA 1
ATOM 561 C C . PHE A 1 70 ? -0.591 12.182 12.987 1.00 86.88 70 PHE A C 1
ATOM 563 O O . PHE A 1 70 ? -1.378 12.508 13.882 1.00 86.88 70 PHE A O 1
ATOM 570 N N . GLN A 1 71 ? 0.376 12.997 12.559 1.00 88.56 71 GLN A N 1
ATOM 571 C CA . GLN A 1 71 ? 0.593 14.341 13.101 1.00 88.56 71 GLN A CA 1
ATOM 572 C C . GLN A 1 71 ? -0.627 15.246 12.886 1.00 88.56 71 GLN A C 1
ATOM 574 O O . GLN A 1 71 ? -1.082 15.903 13.822 1.00 88.56 71 GLN A O 1
ATOM 579 N N . GLY A 1 72 ? -1.193 15.257 11.677 1.00 88.38 72 GL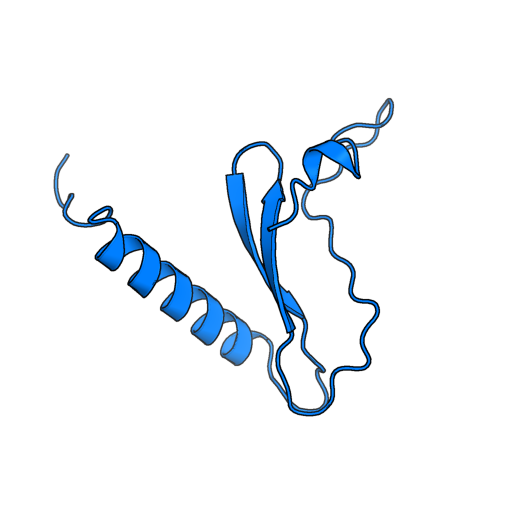Y A N 1
ATOM 580 C CA . GLY A 1 72 ? -2.358 16.073 11.333 1.00 88.38 72 GLY A CA 1
ATOM 581 C C . GLY A 1 72 ? -3.621 15.687 12.107 1.00 88.38 72 GLY A C 1
ATOM 582 O O . GLY A 1 72 ? -4.435 16.553 12.431 1.00 88.38 72 GLY A O 1
ATOM 583 N N . LEU A 1 73 ? -3.767 14.405 12.448 1.00 86.06 73 LEU A N 1
ATOM 584 C CA . LEU A 1 73 ? -4.856 13.895 13.285 1.00 86.06 73 LEU A CA 1
ATOM 585 C C . LEU A 1 73 ? -4.593 14.061 14.793 1.00 86.06 73 LEU A C 1
ATOM 587 O O . LEU A 1 73 ? -5.487 13.782 15.593 1.00 86.06 73 LEU A O 1
ATOM 591 N N . GLY A 1 74 ? -3.396 14.504 15.195 1.00 86.75 74 GLY A N 1
ATOM 592 C CA . GLY A 1 74 ? -2.991 14.592 16.602 1.00 86.75 74 GLY A CA 1
ATOM 593 C C . GLY A 1 74 ? -2.832 13.223 17.274 1.00 86.75 74 GLY A C 1
ATOM 594 O O . GLY A 1 74 ? -2.953 13.103 18.493 1.00 86.75 74 GLY A O 1
ATOM 595 N N . ILE A 1 75 ? -2.599 12.175 16.485 1.00 78.50 75 ILE A N 1
ATOM 596 C CA . ILE A 1 75 ? -2.428 10.797 16.942 1.00 78.50 75 ILE A CA 1
ATOM 597 C C . ILE A 1 75 ? -0.924 10.507 16.896 1.00 78.50 75 ILE A C 1
ATOM 599 O O . ILE A 1 75 ? -0.394 10.160 15.852 1.00 78.50 75 ILE A O 1
ATOM 603 N N . GLY A 1 76 ? -0.211 10.689 18.008 1.00 65.12 76 GLY A N 1
ATOM 604 C CA . GLY A 1 76 ? 1.250 10.507 18.028 1.00 65.12 76 GLY A CA 1
ATOM 605 C C . GLY A 1 76 ? 1.963 11.099 19.243 1.00 65.12 76 GLY A C 1
ATOM 606 O O . GLY A 1 76 ? 3.009 10.590 19.634 1.00 65.12 76 GLY A O 1
ATOM 607 N N . ASP A 1 77 ? 1.355 12.073 19.926 1.00 56.50 77 ASP A N 1
ATOM 608 C CA . ASP A 1 77 ? 1.863 12.637 21.189 1.00 56.50 77 ASP A CA 1
ATOM 609 C C . ASP A 1 77 ? 1.489 11.777 22.413 1.00 56.50 77 ASP A C 1
ATOM 611 O O . ASP A 1 77 ? 0.932 12.253 23.401 1.00 56.50 77 ASP A O 1
ATOM 615 N N . MET A 1 78 ? 1.787 10.478 22.367 1.00 48.06 78 MET A N 1
ATOM 616 C CA . MET A 1 78 ? 1.690 9.583 23.529 1.00 48.06 78 MET A CA 1
ATOM 617 C C . MET A 1 78 ? 3.008 8.829 23.723 1.00 48.06 78 MET A C 1
ATOM 619 O O . MET A 1 78 ? 3.065 7.602 23.717 1.00 48.06 78 MET A O 1
ATOM 623 N N . THR A 1 79 ? 4.089 9.566 23.984 1.00 50.41 79 THR A N 1
ATOM 624 C CA . THR A 1 79 ? 5.134 9.053 24.878 1.00 50.41 79 THR A CA 1
ATOM 625 C C . THR A 1 79 ? 4.588 9.046 26.305 1.00 50.41 79 THR A C 1
ATOM 627 O O . THR A 1 79 ? 4.808 10.010 27.035 1.00 50.41 79 THR A O 1
ATOM 630 N N . SER A 1 80 ? 3.826 8.020 26.694 1.00 42.53 80 SER A N 1
ATOM 631 C CA . SER A 1 80 ? 3.722 7.482 28.069 1.00 42.53 80 SER A CA 1
ATOM 632 C C . SER A 1 80 ? 2.582 6.464 28.170 1.00 42.53 80 SER A C 1
ATOM 634 O O . SER A 1 80 ? 1.422 6.846 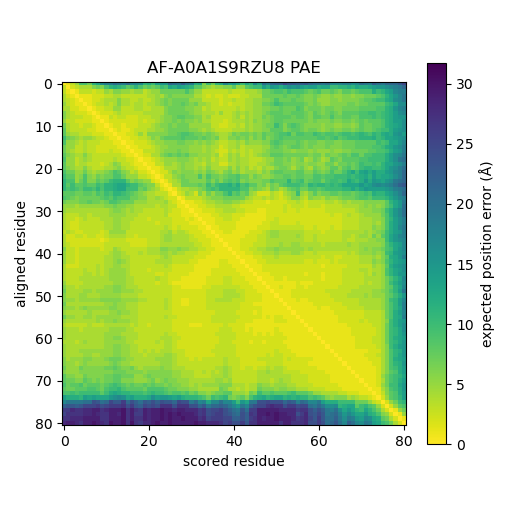28.081 1.00 42.53 80 SER A O 1
ATOM 636 N N . PHE A 1 81 ? 2.922 5.182 28.344 1.00 41.19 81 PHE A N 1
ATOM 637 C CA . PHE A 1 81 ? 2.638 4.358 29.532 1.00 41.19 81 PHE A CA 1
ATOM 638 C C . PHE A 1 81 ? 3.570 3.142 29.529 1.00 41.19 81 PHE A C 1
ATOM 640 O O . PHE A 1 81 ? 3.733 2.531 28.450 1.00 41.19 81 PHE A O 1
#

Radius of gyration: 15.45 Å; Cα contacts (8 Å, |Δi|>4): 74; chains: 1; bounding box: 30×39×46 Å

Organism: Penicillium brasilianum (NCBI:txid104259)

Nearest PDB structures (foldseek):
  8oou-assembly1_A  TM=3.884E-01  e=3.504E+00  Respiratory syncytial virus
  4uc7-assembly1_A  TM=3.892E-01  e=5.324E+00  Human respiratory syncytial virus A2
  4uca-assembly2_B  TM=3.819E-01  e=5.708E+00  Human respiratory syncytial virus A2
  8hbd-assembly1_R  TM=3.837E-01  e=5.708E+00  Homo sapiens
  3bb1-assembly3_F  TM=3.633E-01  e=8.673E+00  Pisum sativum

Foldseek 3Di:
DEAVCVVDPQDDPPDGDDDDDDDPDPADLDKDWDWYDDPNDTDIDIDHDPVRDDPVRRVVVVVVVVVVVCVVVVNDPDPDD

Sequence (81 aa):
MGVLDKVIRHKYGSFSFDNPWGTGEELGIGLGLFLDTWKGRLTLSAAYNDAWHEKEEVLDDLNWCNEIEFQGLGIGDMTSF

Secondary structure (DSSP, 8-state):
-EEGGGTS-SEETTEE-S------S--SSS-EEEEEEETTEEEEEEE--TTT--HHHHHHHHHHHHHHHHHHTT-------